Protein AF-A0A268QTT6-F1 (afdb_monomer_lite)

InterPro domains:
  IPR005475 Transketolase-like, pyrimidine-binding domain [PF02779] (2-63)
  IPR029061 Thiamin diphosphate-binding fold [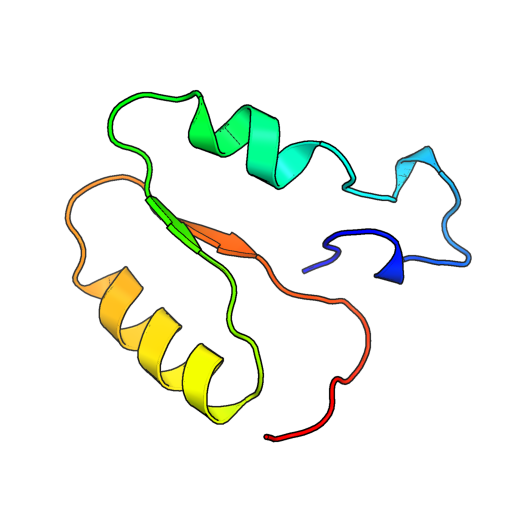SSF52518] (1-65)
  IPR051157 Pyruvate Dehydrogenase/Transketolase [PTHR43825] (1-66)

Structure (mmCIF, N/CA/C/O backbone):
data_AF-A0A268QTT6-F1
#
_entry.id   AF-A0A268QTT6-F1
#
loop_
_atom_site.group_PDB
_atom_site.id
_atom_site.type_symbol
_atom_site.label_atom_id
_atom_site.label_alt_id
_atom_site.label_comp_id
_atom_site.label_asym_id
_atom_site.label_entity_id
_atom_site.label_seq_id
_atom_site.pdbx_PDB_ins_code
_atom_site.Cartn_x
_atom_site.Cartn_y
_atom_site.Cartn_z
_atom_site.occupancy
_atom_site.B_iso_or_equiv
_atom_site.auth_seq_id
_atom_site.auth_comp_id
_atom_site.auth_asym_id
_atom_site.auth_atom_id
_atom_site.pdbx_PDB_model_num
ATOM 1 N N . SER A 1 1 ? -0.083 5.727 -5.853 1.00 80.62 1 SER A N 1
ATOM 2 C CA . SER A 1 1 ? 0.241 5.286 -7.225 1.00 80.62 1 SER A CA 1
ATOM 3 C C . SER A 1 1 ? 1.734 5.208 -7.498 1.00 80.62 1 SER A C 1
ATOM 5 O O . SER A 1 1 ? 2.104 4.494 -8.406 1.00 80.62 1 SER A O 1
ATOM 7 N N . HIS A 1 2 ? 2.594 5.898 -6.746 1.00 90.62 2 HIS A N 1
ATOM 8 C CA . HIS A 1 2 ? 4.036 5.966 -7.005 1.00 90.62 2 HIS A CA 1
ATOM 9 C C . HIS A 1 2 ? 4.825 5.299 -5.867 1.00 90.62 2 HIS A C 1
ATOM 11 O O . HIS A 1 2 ? 5.613 5.934 -5.177 1.00 90.62 2 HIS A O 1
ATOM 17 N N . GLY A 1 3 ? 4.529 4.023 -5.599 1.00 89.62 3 GLY A N 1
ATOM 18 C CA . GLY A 1 3 ? 5.203 3.257 -4.551 1.00 89.62 3 GLY A CA 1
ATOM 19 C C . GLY A 1 3 ? 6.634 2.870 -4.935 1.00 89.62 3 GLY A C 1
ATOM 20 O O . GLY A 1 3 ? 6.902 2.492 -6.080 1.00 89.62 3 GLY A O 1
ATOM 21 N N . GLY A 1 4 ? 7.546 2.902 -3.964 1.00 90.25 4 GLY A N 1
ATOM 22 C CA . GLY A 1 4 ? 8.916 2.420 -4.110 1.00 90.25 4 GLY A CA 1
ATOM 23 C C . GLY A 1 4 ? 9.751 3.278 -5.055 1.00 90.25 4 GLY A C 1
ATOM 24 O O . GLY A 1 4 ? 9.627 4.499 -5.083 1.00 90.25 4 GLY A O 1
ATOM 25 N N . LEU A 1 5 ? 10.602 2.615 -5.840 1.00 90.69 5 LEU A N 1
ATOM 26 C CA . LEU A 1 5 ? 11.541 3.250 -6.773 1.00 90.69 5 LEU A CA 1
ATOM 27 C C . LEU A 1 5 ? 10.953 3.486 -8.178 1.00 90.69 5 LEU A C 1
ATOM 29 O O . LEU A 1 5 ? 11.644 3.999 -9.055 1.00 90.69 5 LEU A O 1
ATOM 33 N N . THR A 1 6 ? 9.681 3.133 -8.395 1.00 83.88 6 THR A N 1
ATOM 34 C CA . THR A 1 6 ? 8.992 3.243 -9.699 1.00 83.88 6 THR A CA 1
ATOM 35 C C . THR A 1 6 ? 8.937 4.652 -10.317 1.00 83.88 6 THR A C 1
ATOM 37 O O . THR A 1 6 ? 8.823 4.757 -11.531 1.00 83.88 6 THR A O 1
ATOM 40 N N . PRO A 1 7 ? 9.054 5.766 -9.567 1.00 80.88 7 PRO A N 1
ATOM 41 C CA . PRO A 1 7 ? 9.059 7.106 -10.173 1.00 80.88 7 PRO A CA 1
ATOM 42 C C . PRO A 1 7 ? 10.362 7.469 -10.900 1.00 80.88 7 PRO A C 1
ATOM 44 O O . PRO A 1 7 ? 10.399 8.497 -11.567 1.00 80.88 7 PRO A O 1
ATOM 47 N N . ALA A 1 8 ? 11.405 6.634 -10.783 1.00 80.62 8 ALA A N 1
ATOM 48 C CA . ALA A 1 8 ? 12.676 6.665 -11.515 1.00 80.62 8 ALA A CA 1
ATOM 49 C C . ALA A 1 8 ? 13.250 8.069 -11.805 1.00 80.62 8 ALA A C 1
ATOM 51 O O . ALA A 1 8 ? 14.070 8.572 -11.036 1.00 80.62 8 ALA A O 1
ATOM 52 N N . THR A 1 9 ? 12.836 8.688 -12.914 1.00 84.50 9 THR A N 1
ATOM 53 C CA . THR A 1 9 ? 13.337 9.974 -13.422 1.00 84.50 9 THR A CA 1
ATOM 54 C C . THR A 1 9 ? 12.955 11.183 -12.575 1.00 84.50 9 THR A C 1
ATOM 56 O O . THR A 1 9 ? 13.603 12.218 -12.685 1.00 84.50 9 THR A O 1
ATOM 59 N N . ASP A 1 10 ? 11.940 11.065 -11.720 1.00 85.94 10 ASP A N 1
ATOM 60 C CA . ASP A 1 10 ? 11.435 12.187 -10.919 1.00 85.94 10 ASP A CA 1
ATOM 61 C C . ASP A 1 10 ? 12.364 12.525 -9.728 1.00 85.94 10 ASP A C 1
ATOM 63 O O . ASP A 1 10 ? 12.194 13.541 -9.051 1.00 85.94 10 ASP A O 1
ATOM 67 N N . GLY A 1 11 ? 13.382 11.694 -9.479 1.00 89.19 11 GLY A N 1
ATOM 68 C CA . GLY A 1 11 ? 14.388 11.898 -8.438 1.00 89.19 11 GLY A CA 1
ATOM 69 C C . GLY A 1 11 ? 13.999 11.330 -7.069 1.00 89.19 11 GLY A C 1
ATOM 70 O O . GLY A 1 11 ? 12.880 10.869 -6.846 1.00 89.19 11 GLY A O 1
ATOM 71 N N . GLY A 1 12 ? 14.953 11.354 -6.131 1.00 89.94 12 GLY A N 1
ATOM 72 C CA . GLY A 1 12 ? 14.822 10.693 -4.824 1.00 89.94 12 GLY A CA 1
ATOM 73 C C . GLY A 1 12 ? 13.665 11.206 -3.962 1.00 89.94 12 GLY A C 1
ATOM 74 O O . GLY A 1 12 ? 13.025 10.417 -3.279 1.00 89.94 12 GLY A O 1
ATOM 75 N N . SER A 1 13 ? 13.320 12.494 -4.051 1.00 91.25 13 SER A N 1
ATOM 76 C CA . SER A 1 13 ? 12.184 13.069 -3.311 1.00 91.25 13 SER A CA 1
ATOM 77 C C . SER A 1 13 ? 10.824 12.516 -3.744 1.00 91.25 13 SER A C 1
ATOM 79 O O . SER A 1 13 ? 9.842 12.681 -3.027 1.00 91.25 13 SER A O 1
ATOM 81 N N . HIS A 1 14 ? 10.752 11.890 -4.919 1.00 91.50 14 HIS A N 1
ATOM 82 C CA . HIS A 1 14 ? 9.535 11.283 -5.446 1.00 91.50 14 HIS A CA 1
ATOM 83 C C . HIS A 1 14 ? 9.489 9.770 -5.205 1.00 91.50 14 HIS A C 1
ATOM 85 O O . HIS A 1 14 ? 8.520 9.136 -5.601 1.00 91.50 14 HIS A O 1
ATOM 91 N N . GLN A 1 15 ? 10.496 9.178 -4.554 1.00 92.06 15 GLN A N 1
ATOM 92 C CA . GLN A 1 15 ? 10.546 7.746 -4.263 1.00 92.06 15 GLN A CA 1
ATOM 93 C C . GLN A 1 15 ? 9.964 7.455 -2.877 1.00 92.06 15 GLN A C 1
ATO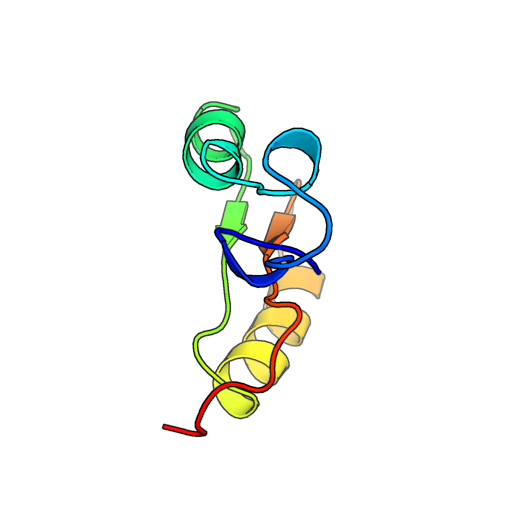M 95 O O . GLN A 1 15 ? 10.477 7.913 -1.860 1.00 92.06 15 GLN A O 1
ATOM 100 N N . ALA A 1 16 ? 8.902 6.654 -2.821 1.00 93.12 16 ALA A N 1
ATOM 101 C CA . ALA A 1 16 ? 8.253 6.287 -1.565 1.00 93.12 16 ALA A CA 1
ATOM 102 C C . ALA A 1 16 ? 8.901 5.022 -0.975 1.00 93.12 16 ALA A C 1
ATOM 104 O O . ALA A 1 16 ? 8.422 3.915 -1.224 1.00 93.12 16 ALA A O 1
ATOM 105 N N . ILE A 1 17 ? 10.014 5.165 -0.246 1.00 92.94 17 ILE A N 1
ATOM 106 C CA . ILE A 1 17 ? 10.792 4.028 0.287 1.00 92.94 17 ILE A CA 1
ATOM 107 C C . ILE A 1 17 ? 10.285 3.582 1.667 1.00 92.94 17 ILE A C 1
ATOM 109 O O . ILE A 1 17 ? 10.096 2.386 1.891 1.00 92.94 17 ILE A O 1
ATOM 113 N N . GLU A 1 18 ? 10.032 4.519 2.583 1.00 95.12 18 GLU A N 1
ATOM 114 C CA . GLU A 1 18 ? 9.629 4.221 3.965 1.00 95.12 18 GLU A CA 1
ATOM 115 C C . GLU A 1 18 ? 8.111 4.139 4.204 1.00 95.12 18 GLU A C 1
ATOM 117 O O . GLU A 1 18 ? 7.680 3.757 5.296 1.00 95.12 18 GLU A O 1
ATOM 122 N N . ASP A 1 19 ? 7.289 4.461 3.202 1.00 94.12 19 ASP A N 1
ATOM 123 C CA . ASP A 1 19 ? 5.829 4.597 3.314 1.00 94.12 19 ASP A CA 1
ATOM 124 C C . ASP A 1 19 ? 5.153 3.377 3.960 1.00 94.12 19 ASP A C 1
ATOM 126 O O . ASP A 1 19 ? 4.402 3.509 4.925 1.00 94.12 19 ASP A O 1
ATOM 130 N N . MET A 1 20 ? 5.465 2.166 3.498 1.00 93.94 20 MET A N 1
ATOM 131 C CA . MET A 1 20 ? 4.884 0.938 4.048 1.00 93.94 20 MET A CA 1
ATOM 132 C C . MET A 1 20 ? 5.339 0.646 5.481 1.00 93.94 20 MET A C 1
ATOM 134 O O . MET A 1 20 ? 4.629 -0.051 6.202 1.00 93.94 20 MET A O 1
ATOM 138 N N . GLY A 1 21 ? 6.515 1.123 5.892 1.00 95.94 21 GLY A N 1
ATOM 139 C CA . GLY A 1 21 ? 7.006 0.985 7.264 1.00 95.94 21 GLY A CA 1
ATOM 140 C C . GLY A 1 21 ? 6.308 1.967 8.202 1.00 95.94 21 GLY A C 1
ATOM 141 O O . GLY A 1 21 ? 5.730 1.556 9.207 1.00 95.94 21 GLY A O 1
ATOM 142 N N . VAL A 1 22 ? 6.291 3.247 7.821 1.00 97.19 22 VAL A N 1
ATOM 143 C CA . VAL A 1 22 ? 5.651 4.329 8.583 1.00 97.19 22 VAL A CA 1
ATOM 144 C C . VAL A 1 22 ? 4.162 4.054 8.753 1.00 97.19 22 VAL A C 1
ATOM 146 O O . VAL A 1 22 ? 3.652 4.067 9.869 1.00 97.19 22 VAL A O 1
ATOM 149 N N . LEU A 1 23 ? 3.459 3.730 7.671 1.00 97.06 23 LEU A N 1
ATOM 150 C CA . LEU A 1 23 ? 2.015 3.526 7.716 1.00 97.06 23 LEU A CA 1
ATOM 151 C C . LEU A 1 23 ? 1.645 2.283 8.544 1.00 97.06 23 LEU A C 1
ATOM 153 O O . LEU A 1 23 ? 0.692 2.314 9.314 1.00 97.06 23 LEU A O 1
ATOM 157 N N . ARG A 1 24 ? 2.435 1.206 8.505 1.00 96.69 24 ARG A N 1
ATOM 158 C CA . ARG A 1 24 ? 2.181 0.037 9.371 1.00 96.69 24 ARG A CA 1
ATOM 159 C C . ARG A 1 24 ? 2.362 0.316 10.862 1.00 96.69 24 ARG A C 1
ATOM 161 O O . ARG A 1 24 ? 1.882 -0.471 11.670 1.00 96.69 24 ARG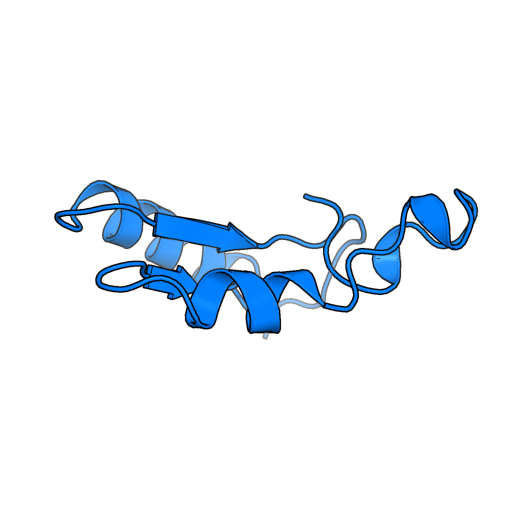 A O 1
ATOM 168 N N . SER A 1 25 ? 3.050 1.398 11.228 1.00 97.31 25 SER A N 1
ATOM 169 C CA . SER A 1 25 ? 3.221 1.780 12.631 1.00 97.31 25 SER A CA 1
ATOM 170 C C . SER A 1 25 ? 1.973 2.425 13.239 1.00 97.31 25 SER A C 1
ATOM 172 O O . SER A 1 25 ? 1.859 2.487 14.463 1.00 97.31 25 SER A O 1
ATOM 174 N N . PHE A 1 26 ? 1.019 2.889 12.421 1.00 97.56 26 PHE A N 1
ATOM 175 C CA . PHE A 1 26 ? -0.200 3.488 12.953 1.00 97.56 26 PHE A CA 1
ATOM 176 C C . PHE A 1 26 ? -1.182 2.407 13.424 1.00 97.56 26 PHE A C 1
ATOM 178 O O . PHE A 1 26 ? -1.507 1.490 12.661 1.00 97.56 26 PHE A O 1
ATOM 185 N N . PRO A 1 27 ? -1.704 2.515 14.660 1.00 96.94 27 PRO A N 1
ATOM 186 C CA . PRO A 1 27 ? -2.687 1.572 15.173 1.00 96.94 27 PRO A CA 1
ATOM 187 C C . PRO A 1 27 ? -3.936 1.505 14.292 1.00 96.94 27 PRO A C 1
ATOM 189 O O . PRO A 1 27 ? -4.411 2.522 13.789 1.00 96.94 27 PRO A O 1
ATOM 192 N N . ASN A 1 28 ? -4.504 0.303 14.164 1.00 96.62 28 ASN A N 1
ATOM 193 C CA . ASN A 1 28 ? -5.748 0.035 13.433 1.00 96.62 28 ASN A CA 1
ATOM 194 C C . ASN A 1 28 ? -5.724 0.397 11.935 1.00 96.62 28 ASN A C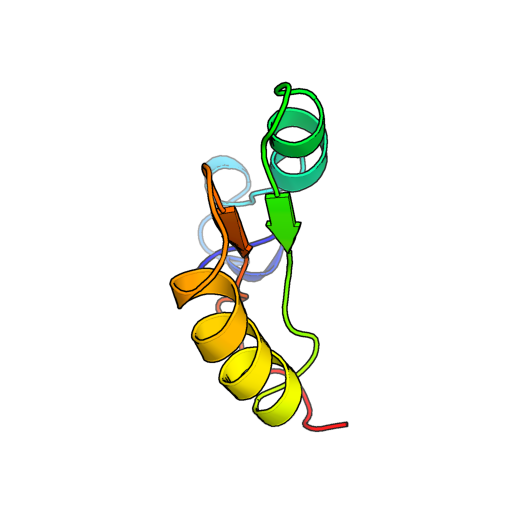 1
ATOM 196 O O . ASN A 1 28 ? -6.789 0.474 11.324 1.00 96.62 28 ASN A O 1
ATOM 200 N N . MET A 1 29 ? -4.549 0.603 11.327 1.00 97.44 29 MET A N 1
ATOM 201 C CA . MET A 1 29 ? -4.445 0.843 9.889 1.00 97.44 29 MET A CA 1
ATOM 202 C C . MET A 1 29 ? -4.086 -0.422 9.116 1.00 97.44 29 MET A C 1
ATOM 204 O O . MET A 1 29 ? -3.121 -1.120 9.423 1.00 97.44 29 MET A O 1
ATOM 208 N N . THR A 1 30 ? -4.846 -0.683 8.054 1.00 97.56 30 THR A N 1
ATOM 209 C CA . THR A 1 30 ? -4.552 -1.765 7.114 1.00 97.56 30 THR A CA 1
ATOM 210 C C . THR A 1 30 ? -3.691 -1.232 5.975 1.00 97.56 30 THR A C 1
ATOM 212 O O . THR A 1 30 ? -4.097 -0.318 5.264 1.00 97.56 30 THR A O 1
ATOM 215 N N . VAL A 1 31 ? -2.504 -1.807 5.776 1.00 97.25 31 VAL A N 1
ATOM 216 C CA . VAL A 1 31 ? -1.560 -1.419 4.713 1.00 97.25 31 VAL A CA 1
ATOM 217 C C . VAL A 1 31 ? -1.375 -2.582 3.751 1.00 97.25 31 VAL A C 1
ATOM 219 O O . VAL A 1 31 ? -0.827 -3.620 4.128 1.00 97.25 31 VAL A O 1
ATOM 222 N N . ILE A 1 32 ? -1.823 -2.408 2.5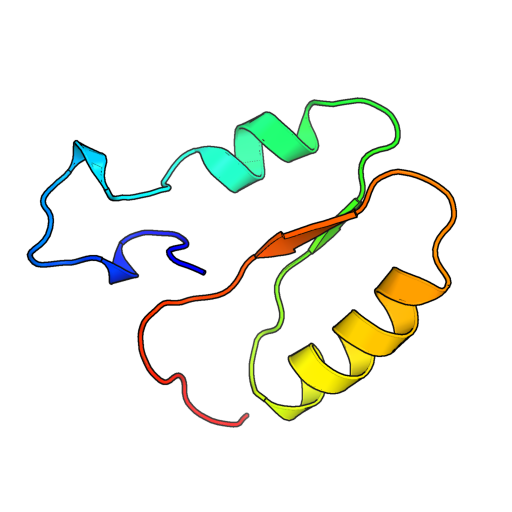08 1.00 96.25 32 ILE A N 1
ATOM 223 C CA . ILE A 1 32 ? -1.927 -3.485 1.519 1.00 96.25 32 ILE A CA 1
ATOM 224 C C . ILE A 1 32 ? -1.506 -3.021 0.118 1.00 96.25 32 ILE A C 1
ATOM 226 O O . ILE A 1 32 ? -1.663 -1.860 -0.258 1.00 96.25 32 ILE A O 1
ATOM 230 N N . MET A 1 33 ? -0.945 -3.946 -0.659 1.00 95.19 33 MET A N 1
ATOM 231 C CA . MET A 1 33 ? -0.469 -3.729 -2.027 1.00 95.19 33 MET A CA 1
ATOM 232 C C . MET A 1 33 ? -0.826 -4.957 -2.863 1.00 95.19 33 MET A C 1
ATOM 234 O O . MET A 1 33 ? -0.546 -6.079 -2.441 1.00 95.19 33 MET A O 1
ATOM 238 N N . GLY A 1 34 ? -1.453 -4.754 -4.021 1.00 94.75 34 GLY A N 1
ATOM 239 C CA . GLY A 1 34 ? -1.684 -5.836 -4.979 1.00 94.75 34 GLY A CA 1
ATOM 240 C C . GLY A 1 34 ? -0.398 -6.201 -5.723 1.00 94.75 34 GLY A C 1
ATOM 241 O O . GLY A 1 34 ? 0.446 -5.337 -5.960 1.00 94.75 34 GLY A O 1
ATOM 242 N N . ALA A 1 35 ? -0.243 -7.479 -6.068 1.00 93.75 35 ALA A N 1
ATOM 243 C CA . ALA A 1 35 ? 0.930 -7.988 -6.783 1.00 93.75 35 ALA A CA 1
ATOM 244 C C . ALA A 1 35 ? 0.782 -7.895 -8.309 1.00 93.75 35 ALA A C 1
ATOM 246 O O . ALA A 1 35 ? 1.776 -7.891 -9.024 1.00 93.75 35 ALA A O 1
ATOM 247 N N . ASP A 1 36 ? -0.457 -7.833 -8.792 1.00 95.25 36 ASP A N 1
ATOM 248 C CA . ASP A 1 36 ? -0.819 -7.840 -10.206 1.00 95.25 36 ASP A CA 1
ATOM 249 C C . ASP A 1 36 ? -2.220 -7.231 -10.411 1.00 95.25 36 ASP A C 1
ATOM 251 O O . ASP A 1 36 ? -2.878 -6.791 -9.459 1.00 95.25 36 ASP A O 1
ATOM 255 N N . TYR A 1 37 ? -2.713 -7.239 -11.650 1.00 94.44 37 TYR A N 1
ATOM 256 C CA . TYR A 1 37 ? -4.057 -6.764 -11.977 1.00 94.44 37 TYR A CA 1
ATOM 257 C C . TYR A 1 37 ? -5.162 -7.513 -11.210 1.00 94.44 37 TYR A C 1
ATOM 259 O O . TYR A 1 37 ? -6.052 -6.880 -10.629 1.00 94.44 37 TYR A O 1
ATOM 267 N N . TYR A 1 38 ? -5.131 -8.850 -11.184 1.00 96.69 38 TYR A N 1
ATOM 268 C CA . TYR A 1 38 ? -6.238 -9.634 -10.637 1.00 96.69 38 TYR A CA 1
ATOM 269 C C . TYR A 1 38 ? -6.315 -9.548 -9.116 1.00 96.69 38 TYR A C 1
ATOM 271 O O . TYR A 1 38 ? -7.416 -9.402 -8.567 1.00 96.69 38 TYR A O 1
ATOM 279 N N . SER A 1 39 ? -5.171 -9.614 -8.432 1.00 96.44 39 SER A N 1
ATOM 280 C CA . SER A 1 39 ? -5.091 -9.412 -6.986 1.00 96.44 39 SER A CA 1
ATOM 281 C C . SER A 1 39 ? -5.519 -7.998 -6.622 1.00 96.44 39 SER A C 1
ATOM 283 O O . SER A 1 39 ? -6.374 -7.847 -5.754 1.00 96.44 39 SER A O 1
ATOM 285 N N . THR A 1 40 ? -5.037 -6.977 -7.337 1.00 95.88 40 THR A N 1
ATOM 286 C CA . THR A 1 40 ? -5.406 -5.579 -7.086 1.00 95.88 40 THR A CA 1
ATOM 287 C C . THR A 1 40 ? -6.911 -5.363 -7.201 1.00 95.88 40 THR A C 1
ATOM 289 O O . THR A 1 40 ? -7.512 -4.764 -6.312 1.00 95.88 40 THR A O 1
ATOM 292 N N . ARG A 1 41 ? -7.552 -5.901 -8.246 1.00 96.56 41 ARG A N 1
ATOM 293 C CA . ARG A 1 41 ? -9.003 -5.775 -8.442 1.00 96.56 41 ARG A CA 1
ATOM 294 C C . ARG A 1 41 ? -9.795 -6.348 -7.265 1.00 96.56 41 ARG A C 1
ATOM 296 O O . ARG A 1 41 ? -10.684 -5.683 -6.739 1.00 96.56 41 ARG A O 1
ATOM 303 N N . LYS A 1 42 ? -9.459 -7.570 -6.838 1.00 97.38 42 LYS A N 1
ATOM 304 C CA . LYS A 1 42 ? -10.103 -8.220 -5.683 1.00 97.38 42 LYS A CA 1
ATOM 305 C C . LYS A 1 42 ? -9.843 -7.437 -4.398 1.00 97.38 42 LYS A C 1
ATOM 307 O O . LYS A 1 42 ? -10.738 -7.262 -3.583 1.00 97.38 42 LYS A O 1
ATOM 312 N N . LEU A 1 43 ? -8.616 -6.961 -4.229 1.00 96.88 43 LEU A N 1
ATOM 313 C CA . LEU A 1 43 ? -8.153 -6.287 -3.027 1.00 96.88 43 LEU A CA 1
ATOM 314 C C . LEU A 1 43 ? -8.821 -4.912 -2.865 1.00 96.88 43 LEU A C 1
ATOM 316 O O . LEU A 1 43 ? -9.233 -4.588 -1.758 1.00 96.88 43 LEU A O 1
ATOM 320 N N . VAL A 1 44 ? -9.048 -4.165 -3.950 1.00 97.19 44 VAL A N 1
ATOM 321 C CA . VAL A 1 44 ? -9.860 -2.931 -3.935 1.00 97.19 44 VAL A CA 1
ATOM 322 C C . VAL A 1 44 ? -11.302 -3.217 -3.506 1.00 97.19 44 VAL A C 1
ATOM 324 O O . VAL A 1 44 ? -11.841 -2.506 -2.661 1.00 97.19 44 VAL A O 1
ATOM 327 N N . GLU A 1 45 ? -11.922 -4.277 -4.034 1.00 98.00 45 GLU A N 1
ATOM 328 C CA . GLU A 1 45 ? -13.284 -4.660 -3.641 1.00 98.00 45 GLU A CA 1
ATOM 329 C C . GLU A 1 45 ? -13.371 -5.034 -2.153 1.00 98.00 45 GLU A C 1
ATOM 331 O O . GLU A 1 45 ? -14.332 -4.674 -1.473 1.00 98.00 45 GLU A O 1
ATOM 336 N N . GLN A 1 46 ? -12.367 -5.746 -1.633 1.00 97.62 46 GLN A N 1
ATOM 337 C CA . GLN A 1 46 ? -12.311 -6.096 -0.214 1.00 97.62 46 GLN A CA 1
ATOM 338 C C . GLN A 1 46 ? -12.021 -4.878 0.665 1.00 97.62 46 GLN A C 1
ATOM 340 O O . GLN A 1 46 ? -12.673 -4.713 1.690 1.00 97.62 46 GLN A O 1
ATOM 3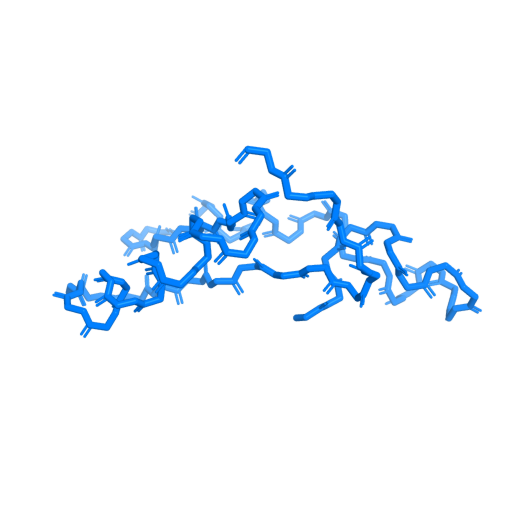45 N N . ALA A 1 47 ? -11.110 -3.994 0.251 1.00 97.25 47 ALA A N 1
ATOM 346 C CA . ALA A 1 47 ? -10.786 -2.766 0.972 1.00 97.25 47 ALA A CA 1
ATOM 347 C C . ALA A 1 47 ? -12.023 -1.882 1.180 1.00 97.25 47 ALA A C 1
ATOM 349 O O . ALA A 1 47 ? -12.208 -1.343 2.265 1.00 97.25 47 ALA A O 1
ATOM 350 N N . ALA A 1 48 ? -12.915 -1.802 0.186 1.00 97.19 48 ALA A N 1
ATOM 351 C CA . ALA A 1 48 ? -14.167 -1.050 0.288 1.00 97.19 48 ALA A CA 1
ATOM 352 C C . ALA A 1 48 ? -15.138 -1.585 1.361 1.00 97.19 48 ALA A C 1
ATOM 354 O O . ALA A 1 48 ? -16.049 -0.872 1.775 1.00 97.19 48 ALA A O 1
ATOM 355 N N . LYS A 1 49 ? -14.965 -2.838 1.798 1.00 97.94 49 LYS A N 1
ATOM 356 C CA . LYS A 1 49 ? -15.801 -3.505 2.809 1.00 97.94 49 LYS A CA 1
ATOM 357 C C . LYS A 1 49 ? -15.137 -3.544 4.190 1.00 97.94 49 LYS A C 1
ATOM 359 O O . LYS A 1 49 ? -15.769 -3.981 5.149 1.00 97.94 49 LYS A O 1
ATOM 364 N N . MET A 1 50 ? -13.871 -3.139 4.302 1.00 96.94 50 MET A N 1
ATOM 365 C CA . MET A 1 50 ? -13.135 -3.148 5.565 1.00 96.94 50 MET A CA 1
ATOM 366 C C . MET A 1 50 ? -13.567 -1.983 6.455 1.00 96.94 50 MET A C 1
ATOM 368 O O . MET A 1 50 ? -13.775 -0.863 5.992 1.00 96.94 50 MET A O 1
ATOM 372 N N . TYR A 1 51 ? -13.672 -2.249 7.756 1.00 96.62 51 TYR A N 1
ATOM 373 C CA . TYR A 1 51 ? -13.876 -1.206 8.752 1.00 96.62 51 TYR A CA 1
ATOM 374 C C . TYR A 1 51 ? -12.531 -0.602 9.168 1.00 96.62 51 TYR A C 1
ATOM 376 O O . TYR A 1 51 ? -11.605 -1.332 9.521 1.00 96.62 51 TYR A O 1
ATOM 384 N N . GLY A 1 52 ? -12.446 0.729 9.172 1.00 96.12 52 GLY A N 1
ATOM 385 C CA . GLY A 1 52 ? -11.232 1.468 9.524 1.00 96.12 52 GLY A CA 1
ATOM 386 C C . GLY A 1 52 ? -10.394 1.905 8.312 1.00 96.12 52 GLY A C 1
ATOM 387 O O . GLY A 1 52 ? -10.785 1.687 7.165 1.00 96.12 52 GLY A O 1
ATOM 388 N N . PRO A 1 53 ? -9.259 2.587 8.550 1.00 97.31 53 PRO A N 1
ATOM 389 C CA . PRO A 1 53 ? -8.437 3.142 7.482 1.00 97.31 53 PRO A CA 1
ATOM 390 C C . PRO A 1 53 ? -7.666 2.056 6.723 1.00 97.31 53 PRO A C 1
ATOM 392 O O . PRO A 1 53 ? -6.995 1.204 7.314 1.00 97.31 53 PRO A O 1
ATOM 395 N N . VAL A 1 54 ? -7.718 2.138 5.391 1.00 97.81 54 VAL A N 1
ATOM 396 C CA . VAL A 1 54 ? -6.988 1.253 4.478 1.00 97.81 54 VAL A CA 1
ATOM 397 C C . VAL A 1 54 ? -6.098 2.081 3.557 1.00 97.81 54 VAL A C 1
ATOM 399 O O . VAL A 1 54 ? -6.575 2.936 2.812 1.00 97.81 54 VAL A O 1
ATOM 402 N N . TYR A 1 55 ? -4.801 1.793 3.573 1.00 96.94 55 TYR A N 1
ATOM 403 C CA . TYR A 1 55 ? -3.835 2.310 2.616 1.00 96.94 55 TYR A CA 1
ATOM 404 C C . TYR A 1 55 ? -3.572 1.272 1.522 1.00 96.94 55 TYR A C 1
ATOM 406 O O . TYR A 1 55 ? -3.025 0.196 1.777 1.00 96.94 55 TYR A O 1
ATOM 414 N N . LEU A 1 56 ? -3.956 1.630 0.296 1.00 96.31 56 LEU A N 1
ATOM 415 C CA . LEU A 1 56 ? -3.719 0.865 -0.924 1.00 96.31 56 LEU A CA 1
ATOM 416 C C . LEU A 1 56 ? -2.508 1.430 -1.666 1.00 96.31 56 LEU A C 1
ATOM 418 O O . LEU A 1 56 ? -2.546 2.553 -2.179 1.00 96.31 56 LEU A O 1
ATOM 422 N N . ARG A 1 57 ? -1.439 0.640 -1.758 1.00 95.00 57 ARG A N 1
ATOM 423 C CA . ARG A 1 57 ? -0.238 1.012 -2.511 1.00 95.00 57 ARG A CA 1
ATOM 424 C C . ARG A 1 57 ? -0.302 0.475 -3.935 1.00 95.00 57 ARG A C 1
ATOM 426 O O . ARG A 1 57 ? -0.669 -0.675 -4.156 1.00 95.00 57 ARG A O 1
ATOM 433 N N . PHE A 1 58 ? 0.134 1.299 -4.883 1.00 93.75 58 PHE A N 1
ATOM 434 C CA . PHE A 1 58 ? 0.257 0.941 -6.298 1.00 93.75 58 PHE A CA 1
ATOM 435 C C . PHE A 1 58 ? 1.597 1.434 -6.847 1.00 93.75 58 PHE A C 1
ATOM 437 O O . PHE A 1 58 ? 2.157 2.400 -6.312 1.00 93.75 58 PHE A O 1
ATOM 444 N N . THR A 1 59 ? 2.075 0.791 -7.910 1.00 91.38 59 THR A N 1
ATOM 445 C CA . THR A 1 59 ? 3.249 1.196 -8.696 1.00 91.38 59 THR A CA 1
ATOM 446 C C . THR A 1 59 ? 2.856 2.124 -9.842 1.00 91.38 59 THR A C 1
ATOM 448 O O . THR A 1 59 ? 1.706 2.114 -10.287 1.00 91.38 59 THR A O 1
ATOM 451 N N . ARG A 1 60 ? 3.818 2.926 -10.317 1.00 89.06 60 ARG A N 1
ATOM 452 C CA . ARG A 1 60 ? 3.650 3.743 -11.527 1.00 89.06 60 ARG A CA 1
ATOM 453 C C . ARG A 1 60 ? 3.708 2.875 -12.779 1.00 89.06 60 ARG A C 1
ATOM 455 O O . ARG A 1 60 ? 2.861 2.997 -13.658 1.00 89.06 60 ARG A O 1
ATOM 462 N N . ASP A 1 61 ? 4.717 2.013 -12.832 1.00 89.00 61 ASP A N 1
ATOM 463 C CA . ASP A 1 61 ? 4.999 1.190 -13.999 1.00 89.00 61 ASP A CA 1
ATOM 464 C C . ASP A 1 61 ? 4.074 -0.023 -14.075 1.00 89.00 61 ASP A C 1
ATOM 466 O O . ASP A 1 61 ? 3.592 -0.541 -13.059 1.00 89.00 61 ASP A O 1
ATOM 470 N N . THR A 1 62 ? 3.868 -0.495 -15.303 1.00 88.81 62 THR A N 1
ATOM 471 C CA . THR A 1 62 ? 3.211 -1.771 -15.579 1.00 88.81 62 THR A CA 1
ATOM 472 C C . THR A 1 62 ? 4.005 -2.922 -14.978 1.00 88.81 62 THR A C 1
ATOM 474 O O . THR A 1 62 ? 5.205 -3.054 -15.217 1.00 88.81 62 THR A O 1
ATOM 477 N N . ILE A 1 63 ? 3.303 -3.783 -14.249 1.00 89.88 63 ILE A N 1
ATOM 478 C CA . ILE A 1 63 ? 3.849 -4.991 -13.631 1.00 89.88 63 ILE A CA 1
ATOM 479 C C . ILE A 1 63 ? 3.323 -6.241 -14.353 1.00 89.88 63 ILE A C 1
ATOM 481 O O . ILE A 1 63 ? 2.218 -6.194 -14.906 1.00 89.88 63 ILE A O 1
ATOM 485 N N . PRO A 1 64 ? 4.080 -7.352 -14.368 1.00 93.00 64 PRO A N 1
ATOM 486 C CA . PRO A 1 64 ? 3.607 -8.611 -14.931 1.00 93.00 64 PRO A CA 1
ATOM 487 C C . PRO A 1 64 ? 2.325 -9.097 -14.253 1.00 93.00 64 PRO A C 1
ATOM 489 O O . PRO A 1 64 ? 2.119 -8.889 -13.058 1.00 93.00 64 PRO A O 1
ATOM 492 N N . VAL A 1 65 ? 1.484 -9.785 -15.022 1.00 95.25 65 VAL A N 1
ATOM 493 C CA . VAL A 1 65 ? 0.353 -10.540 -14.477 1.00 95.25 65 VAL A CA 1
ATOM 494 C C . VAL A 1 65 ? 0.862 -11.920 -14.075 1.00 95.25 65 VAL A C 1
ATOM 496 O O . VAL A 1 65 ? 1.492 -12.587 -14.899 1.00 95.25 65 VAL A O 1
ATOM 499 N N . ILE A 1 66 ? 0.617 -12.315 -12.824 1.00 90.38 66 ILE A N 1
ATOM 500 C CA . ILE A 1 66 ? 1.090 -13.574 -12.225 1.00 90.38 66 ILE A CA 1
ATOM 501 C C . ILE A 1 66 ? -0.059 -14.409 -11.668 1.00 90.38 66 ILE A C 1
ATOM 503 O O . ILE A 1 66 ? -1.091 -13.818 -11.276 1.00 90.38 66 ILE A O 1
#

Radius of gyration: 12.84 Å; chains: 1; bounding box: 31×27×31 Å

Secondary structure (DSSP, 8-state):
--BBTTTGGG-GGG-BSSHHHHHHTSTT-EEEE-SSHHHHHHHHHHHTT-SS-EEEE--SS-----

pLDDT: mean 93.58, std 4.44, range [80.62, 98.0]

Foldseek 3Di:
DAEACQVPVVDDVSGHHCVQVVQVPDPPEAEDEAQADVSLVVVVVVCVVDPDHYHYDDHPDHDDDD

Organism: Shouchella clausii (NCBI:txid79880)

Sequence (66 aa):
SHGGLTPATDGGSHQAIEDMGVLRSFPNMTVIMGADYYSTRKLVEQAAKMYGPVYLRFTRDTIPVI